Protein AF-A0A3G9IMJ5-F1 (afdb_monomer)

Structure (mmCIF, N/CA/C/O backbone):
data_AF-A0A3G9IMJ5-F1
#
_entry.id   AF-A0A3G9IMJ5-F1
#
loop_
_atom_site.group_PDB
_atom_site.id
_atom_site.type_symbol
_atom_site.label_atom_id
_atom_site.label_alt_id
_atom_site.label_comp_id
_atom_site.label_asym_id
_atom_site.label_entity_id
_atom_site.label_seq_id
_atom_site.pdbx_PDB_ins_code
_atom_site.Cartn_x
_atom_site.Cartn_y
_atom_site.Cartn_z
_atom_site.occupancy
_atom_sit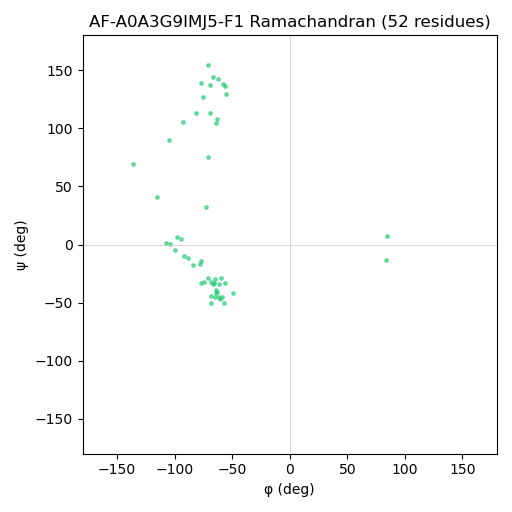e.B_iso_or_equiv
_atom_site.auth_seq_id
_atom_site.auth_comp_id
_atom_site.auth_asym_id
_atom_site.auth_atom_id
_atom_site.pdbx_PDB_model_num
ATOM 1 N N . MET A 1 1 ? -23.257 -15.533 26.116 1.00 44.66 1 MET A N 1
ATOM 2 C CA . MET A 1 1 ? -22.117 -15.087 25.288 1.00 44.66 1 MET A CA 1
ATOM 3 C C . MET A 1 1 ? -22.582 -13.939 24.409 1.00 44.66 1 MET A C 1
ATOM 5 O O . MET A 1 1 ? -23.173 -14.158 23.357 1.00 44.66 1 MET A O 1
ATOM 9 N N . SER A 1 2 ? -22.441 -12.722 24.920 1.00 48.78 2 SER A N 1
ATOM 10 C CA . SER A 1 2 ? -22.824 -11.470 24.269 1.00 48.78 2 SER A CA 1
ATOM 11 C C . SER A 1 2 ? -21.993 -11.270 22.999 1.00 48.78 2 SER A C 1
ATOM 13 O O . SER A 1 2 ? -20.807 -10.969 23.053 1.00 48.78 2 SER A O 1
ATOM 15 N N . LYS A 1 3 ? -22.630 -11.421 21.833 1.00 58.50 3 LYS A N 1
ATOM 16 C CA . LYS A 1 3 ? -22.063 -11.142 20.497 1.00 58.50 3 LYS A CA 1
ATOM 17 C C . LYS A 1 3 ? -21.919 -9.631 20.229 1.00 58.50 3 LYS A C 1
ATOM 19 O O . LYS A 1 3 ? -22.118 -9.180 19.108 1.00 58.50 3 LYS A O 1
ATOM 24 N N . GLN A 1 4 ? -21.659 -8.837 21.264 1.00 57.72 4 GLN A N 1
ATOM 25 C CA . GLN A 1 4 ? -21.667 -7.371 21.198 1.00 57.72 4 GLN A CA 1
ATOM 26 C C . GLN A 1 4 ? -20.262 -6.771 21.068 1.00 57.72 4 GLN A C 1
ATOM 28 O O . GLN A 1 4 ? -20.138 -5.575 20.847 1.00 57.72 4 GLN A O 1
ATOM 33 N N . ASN A 1 5 ? -19.214 -7.598 21.125 1.00 59.84 5 ASN A N 1
ATOM 34 C CA . ASN A 1 5 ? -17.827 -7.129 21.149 1.00 59.84 5 ASN A CA 1
ATOM 35 C C . ASN A 1 5 ? -17.157 -7.088 19.759 1.00 59.84 5 ASN A C 1
ATOM 37 O O . ASN A 1 5 ? -15.973 -6.797 19.673 1.00 59.84 5 ASN A O 1
ATOM 41 N N . ASN A 1 6 ? -17.892 -7.375 18.675 1.00 62.41 6 ASN A N 1
ATOM 42 C CA . ASN A 1 6 ? -17.351 -7.393 17.304 1.00 62.41 6 ASN A CA 1
ATOM 43 C C . ASN A 1 6 ? -17.613 -6.101 16.513 1.00 62.41 6 ASN A C 1
ATOM 45 O O . ASN A 1 6 ? -17.365 -6.063 15.310 1.00 62.41 6 ASN A O 1
ATOM 49 N N . GLN A 1 7 ? -18.159 -5.058 17.141 1.00 72.44 7 GLN A N 1
ATOM 50 C CA . GLN A 1 7 ? -18.448 -3.799 16.455 1.00 72.44 7 GLN A CA 1
ATOM 51 C C . GLN A 1 7 ? -17.424 -2.748 16.855 1.00 72.44 7 GLN A C 1
ATOM 53 O O . GLN A 1 7 ? -17.609 -2.024 17.829 1.00 72.44 7 GLN A O 1
ATOM 58 N N . ILE A 1 8 ? -16.335 -2.697 16.092 1.00 77.88 8 ILE A N 1
ATOM 59 C CA . ILE A 1 8 ? -15.375 -1.603 16.172 1.00 77.88 8 ILE A CA 1
ATOM 60 C C . ILE A 1 8 ? -16.048 -0.338 15.614 1.00 77.88 8 ILE A C 1
ATOM 62 O O . ILE A 1 8 ? -16.799 -0.398 14.630 1.00 77.88 8 ILE A O 1
ATOM 66 N N . SER A 1 9 ? -15.862 0.805 16.264 1.00 84.69 9 SER A N 1
ATOM 67 C CA . SER A 1 9 ? -16.501 2.046 15.829 1.00 84.69 9 SER A CA 1
ATOM 68 C C . SER A 1 9 ? -15.878 2.560 14.529 1.00 84.69 9 SER A C 1
ATOM 70 O O . SER A 1 9 ? -14.706 2.321 14.245 1.00 84.69 9 SER A O 1
ATOM 72 N N . LYS A 1 10 ? -16.635 3.331 13.734 1.00 85.88 10 LYS A N 1
ATOM 73 C CA . LYS A 1 10 ? -16.094 3.961 12.511 1.00 85.88 10 LYS A CA 1
ATOM 74 C C . LYS A 1 10 ? -14.866 4.833 12.797 1.00 85.88 10 LYS A C 1
ATOM 76 O O . LYS A 1 10 ? -13.972 4.903 11.962 1.00 85.88 10 LYS A O 1
ATOM 81 N N . ALA A 1 11 ? -14.830 5.471 13.968 1.00 83.62 11 ALA A N 1
ATOM 82 C CA . ALA A 1 11 ? -13.691 6.266 14.409 1.00 83.62 11 ALA A CA 1
ATOM 83 C C . ALA A 1 11 ? -12.442 5.393 14.616 1.00 83.62 11 ALA A C 1
ATOM 85 O O . ALA A 1 11 ? -11.381 5.734 14.110 1.00 83.62 11 ALA A O 1
ATOM 86 N N . GLU A 1 12 ? -12.577 4.239 15.276 1.00 84.19 12 GLU A N 1
ATOM 87 C CA . GLU A 1 12 ? -11.478 3.276 15.454 1.00 84.19 12 GLU A CA 1
ATOM 88 C C . GLU A 1 12 ? -11.028 2.639 14.134 1.00 84.19 12 GLU A C 1
ATOM 90 O O . GLU A 1 12 ? -9.840 2.386 13.952 1.00 84.19 12 GLU A O 1
ATOM 95 N N . VAL A 1 13 ? -11.945 2.416 13.181 1.00 86.31 13 VAL A N 1
ATOM 96 C CA . VAL A 1 13 ? -11.571 1.960 11.830 1.00 86.31 13 VAL A CA 1
ATOM 97 C C . VAL A 1 13 ? -10.667 2.986 11.157 1.00 86.31 13 VAL A C 1
ATOM 99 O O . VAL A 1 13 ? -9.644 2.607 10.603 1.00 86.31 13 VAL A O 1
ATOM 102 N N . GLN A 1 14 ? -11.019 4.271 11.212 1.00 81.81 14 GLN A N 1
ATOM 103 C CA . GLN A 1 14 ? -10.279 5.335 10.526 1.00 81.81 14 GLN A CA 1
ATOM 104 C C . GLN A 1 14 ? -8.911 5.627 11.151 1.00 81.81 14 GLN A C 1
ATOM 106 O O . GLN A 1 14 ? -8.004 6.066 10.451 1.00 81.81 14 GLN A O 1
ATOM 111 N N . THR A 1 15 ? -8.751 5.398 12.455 1.00 84.06 15 THR A N 1
ATOM 112 C CA . THR A 1 15 ? -7.481 5.625 13.162 1.00 84.06 15 THR A CA 1
ATOM 113 C C . THR A 1 15 ? -6.589 4.387 13.221 1.00 84.06 15 THR A C 1
ATOM 115 O O . THR A 1 15 ? -5.420 4.503 13.602 1.00 84.06 15 THR A O 1
ATOM 118 N N . SER A 1 16 ? -7.113 3.221 12.831 1.00 86.81 16 SER A N 1
ATOM 119 C CA . SER A 1 16 ? -6.349 1.981 12.707 1.00 86.81 16 SER A CA 1
ATOM 120 C C . SER A 1 16 ? -5.166 2.164 11.760 1.00 86.81 16 SER A C 1
ATOM 122 O O . SER A 1 16 ? -5.311 2.744 10.688 1.00 86.81 16 SER A O 1
ATOM 124 N N . GLU A 1 17 ? -4.002 1.645 12.151 1.00 85.06 17 GLU A N 1
ATOM 125 C CA . GLU A 1 17 ? -2.742 1.746 11.406 1.00 85.06 17 GLU A CA 1
ATOM 126 C C . GLU A 1 17 ? -2.880 1.358 9.929 1.00 85.06 17 GLU A C 1
ATOM 128 O O . GLU A 1 17 ? -2.404 2.084 9.064 1.00 85.06 17 GLU A O 1
ATOM 133 N N . PHE A 1 18 ? -3.632 0.294 9.642 1.00 82.81 18 PHE A N 1
ATOM 134 C CA . PHE A 1 18 ? -3.821 -0.234 8.289 1.00 82.81 18 PHE A CA 1
ATOM 135 C C . PHE A 1 18 ? -4.793 0.566 7.412 1.00 82.81 18 PHE A C 1
ATOM 137 O O . PHE A 1 18 ? -4.833 0.353 6.206 1.00 82.81 18 PHE A O 1
ATOM 144 N N . ASN A 1 19 ? -5.591 1.462 7.995 1.00 86.31 19 ASN A N 1
ATOM 145 C CA . ASN A 1 19 ? -6.572 2.269 7.260 1.00 86.31 19 ASN A CA 1
ATOM 146 C C . ASN A 1 19 ? -6.158 3.740 7.139 1.00 86.31 19 ASN A C 1
ATOM 148 O O . ASN A 1 19 ? -6.917 4.549 6.598 1.00 86.31 19 ASN A O 1
ATOM 152 N N . LYS A 1 20 ? -4.988 4.110 7.667 1.00 85.44 20 LYS A N 1
ATOM 153 C CA . LYS A 1 20 ? -4.444 5.456 7.491 1.00 85.44 20 LYS A CA 1
ATOM 154 C C . LYS A 1 20 ? -4.095 5.663 6.021 1.00 85.44 20 LYS A C 1
ATOM 156 O O . LYS A 1 20 ? -3.651 4.742 5.340 1.00 85.44 20 LYS A O 1
ATOM 161 N N . MET A 1 21 ? -4.302 6.885 5.534 1.00 84.50 21 MET A N 1
ATOM 162 C CA . MET A 1 21 ? -3.803 7.250 4.210 1.00 84.50 21 MET A CA 1
ATOM 163 C C . MET A 1 21 ? -2.272 7.158 4.209 1.00 84.50 21 MET A C 1
ATOM 165 O O . MET A 1 21 ? -1.665 7.529 5.220 1.00 84.50 21 MET A O 1
ATOM 169 N N . PRO A 1 22 ? -1.656 6.695 3.107 1.00 83.06 22 PRO A N 1
ATOM 170 C CA . PRO A 1 22 ? -0.207 6.713 2.983 1.00 83.06 22 PRO A CA 1
ATOM 171 C C . PRO A 1 22 ? 0.292 8.150 3.132 1.00 83.06 22 PRO A C 1
ATOM 173 O O . PRO A 1 22 ? -0.328 9.098 2.634 1.00 83.06 22 PRO A O 1
ATOM 176 N N . ILE A 1 23 ? 1.387 8.312 3.867 1.00 83.94 23 ILE A N 1
ATOM 177 C CA . ILE A 1 23 ? 2.033 9.609 4.028 1.00 83.94 23 ILE A CA 1
ATOM 178 C C . ILE A 1 23 ? 2.785 9.893 2.719 1.00 83.94 23 ILE A C 1
ATOM 180 O O . ILE A 1 23 ? 3.549 9.038 2.278 1.00 83.94 23 ILE A O 1
ATOM 184 N N . PRO A 1 24 ? 2.575 11.051 2.066 1.00 82.25 24 PRO A N 1
ATOM 185 C CA . PRO A 1 24 ? 3.303 11.386 0.843 1.00 82.25 24 PRO A CA 1
ATOM 186 C C . PRO A 1 24 ? 4.819 11.322 1.075 1.00 82.25 24 PRO A C 1
ATOM 188 O O . PRO A 1 24 ? 5.305 11.915 2.040 1.00 82.25 24 PRO A O 1
ATOM 191 N N . GLY A 1 25 ? 5.560 10.618 0.217 1.00 79.44 25 GLY A N 1
ATOM 192 C CA . GLY A 1 25 ? 6.997 10.379 0.383 1.00 79.44 25 GLY A CA 1
ATOM 193 C C . GLY A 1 25 ? 7.363 9.206 1.300 1.00 79.44 25 GLY A C 1
ATOM 194 O O . GLY A 1 25 ? 8.513 8.776 1.294 1.00 79.44 25 GLY A O 1
ATOM 195 N N . GLU A 1 26 ? 6.429 8.658 2.083 1.00 75.94 26 GLU A N 1
ATOM 196 C CA . GLU A 1 26 ? 6.683 7.504 2.950 1.00 75.94 26 GLU A CA 1
ATOM 197 C C . GLU A 1 26 ? 6.335 6.212 2.205 1.00 75.94 26 GLU A C 1
ATOM 199 O O . GLU A 1 26 ? 5.168 5.879 2.005 1.00 75.94 26 GLU A O 1
ATOM 204 N N . GLY A 1 27 ? 7.366 5.486 1.770 1.00 69.56 27 GLY A N 1
ATOM 205 C CA . GLY A 1 27 ? 7.199 4.288 0.942 1.00 69.56 27 GLY A CA 1
ATOM 206 C C . GLY A 1 27 ? 7.066 4.579 -0.554 1.00 69.56 27 GLY A C 1
ATOM 207 O O . GLY A 1 27 ? 6.824 3.649 -1.321 1.00 69.56 27 GLY A O 1
ATOM 208 N N . ASP A 1 28 ? 7.267 5.833 -0.972 1.00 74.25 28 ASP A N 1
ATOM 209 C CA . ASP A 1 28 ? 7.495 6.151 -2.377 1.00 74.25 28 ASP A CA 1
ATOM 210 C C . ASP A 1 28 ? 8.813 5.490 -2.791 1.00 74.25 28 ASP A C 1
ATOM 212 O O . ASP A 1 28 ? 9.906 5.904 -2.404 1.00 74.25 28 ASP A O 1
ATOM 216 N N . THR A 1 29 ? 8.710 4.396 -3.539 1.00 71.38 29 THR A N 1
ATOM 217 C CA . THR A 1 29 ? 9.867 3.785 -4.183 1.00 71.38 29 THR A CA 1
ATOM 218 C C . THR A 1 29 ? 10.327 4.728 -5.287 1.00 71.38 29 THR A C 1
ATOM 220 O O . THR A 1 29 ? 9.608 4.927 -6.271 1.00 71.38 29 THR A 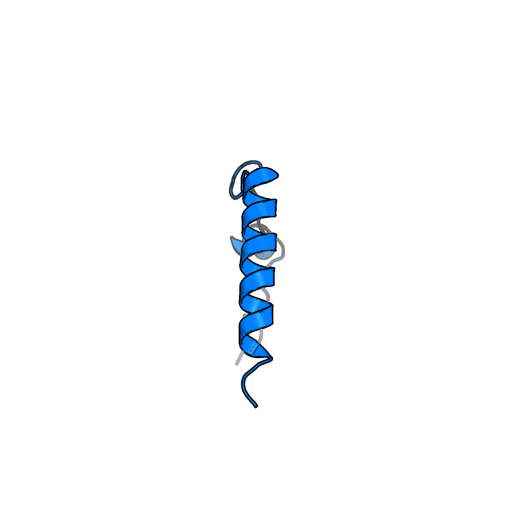O 1
ATOM 223 N N . GLU A 1 30 ? 11.510 5.316 -5.125 1.00 72.62 30 GLU A N 1
ATOM 224 C CA . GLU A 1 30 ? 12.168 6.129 -6.149 1.00 72.62 3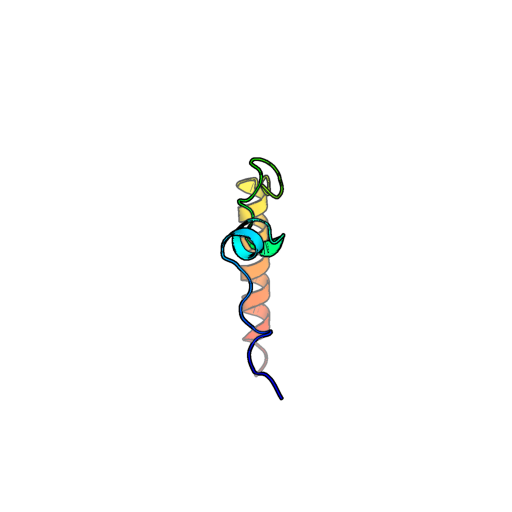0 GLU A CA 1
ATOM 225 C C . GLU A 1 30 ? 12.654 5.223 -7.286 1.00 72.62 30 GLU A C 1
ATOM 227 O O . GLU A 1 30 ? 13.827 4.881 -7.388 1.00 72.62 30 GLU A O 1
ATOM 232 N N . PHE A 1 31 ? 11.723 4.766 -8.121 1.00 73.19 31 PHE A N 1
ATOM 233 C CA . PHE A 1 31 ? 12.029 3.831 -9.192 1.00 73.19 31 PHE A CA 1
ATOM 234 C C . PHE A 1 31 ? 12.605 4.584 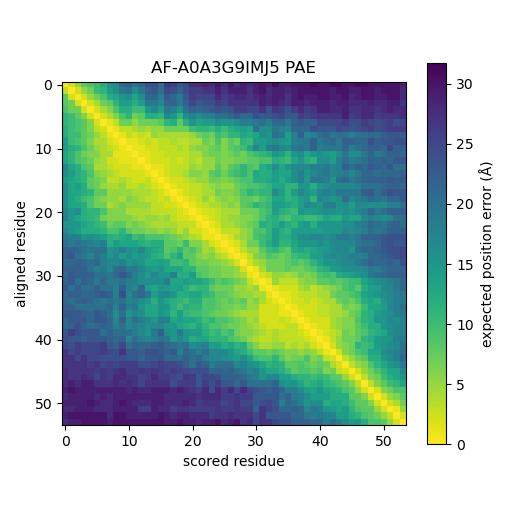-10.389 1.00 73.19 31 PHE A C 1
ATOM 236 O O . PHE A 1 31 ? 11.918 5.380 -11.039 1.00 73.19 31 PHE A O 1
ATOM 243 N N . SER A 1 32 ? 13.881 4.346 -10.679 1.00 77.88 32 SER A N 1
ATOM 244 C CA . SER A 1 32 ? 14.511 4.865 -11.889 1.00 77.88 32 SER A CA 1
ATOM 245 C C . SER A 1 32 ? 14.087 4.027 -13.093 1.00 77.88 32 SER A C 1
ATOM 247 O O . SER A 1 32 ? 14.037 2.803 -13.020 1.00 77.88 32 SER A O 1
ATOM 249 N N . ALA A 1 33 ? 13.813 4.672 -14.231 1.00 76.81 33 ALA A N 1
ATOM 250 C CA . ALA A 1 33 ? 13.452 3.959 -15.461 1.00 76.81 33 ALA A CA 1
ATOM 251 C C . ALA A 1 33 ? 14.554 2.989 -15.935 1.00 76.81 33 ALA A C 1
ATOM 253 O O . ALA A 1 33 ? 14.248 1.973 -16.548 1.00 76.81 33 ALA A O 1
ATOM 254 N N . GLU A 1 34 ? 15.815 3.299 -15.631 1.00 75.31 34 GLU A N 1
ATOM 255 C CA . GLU A 1 34 ? 16.959 2.431 -15.927 1.00 75.31 34 GLU A CA 1
ATOM 256 C C . GLU A 1 34 ? 16.933 1.146 -15.081 1.00 75.31 34 GLU A C 1
ATOM 258 O O . GLU A 1 34 ? 16.970 0.049 -15.626 1.00 75.31 34 GLU A O 1
ATOM 263 N N . GLU A 1 35 ? 16.771 1.274 -13.759 1.00 79.69 35 GLU A N 1
ATOM 264 C CA . GLU A 1 35 ? 16.673 0.138 -12.825 1.00 79.69 35 GLU A CA 1
ATOM 265 C C . GLU A 1 35 ? 15.456 -0.747 -13.141 1.00 79.69 35 GLU A C 1
ATOM 267 O O . GLU A 1 35 ? 15.516 -1.971 -13.050 1.00 79.69 35 GLU A O 1
ATOM 272 N N . ALA A 1 36 ? 14.360 -0.136 -13.605 1.00 81.50 36 ALA A N 1
ATOM 273 C CA . ALA A 1 36 ? 13.204 -0.857 -14.124 1.00 81.50 36 ALA A CA 1
ATOM 274 C C . ALA A 1 36 ? 13.570 -1.784 -15.287 1.00 81.50 36 ALA A C 1
ATOM 276 O O . ALA A 1 36 ? 13.180 -2.950 -15.294 1.00 81.50 36 ALA A O 1
ATOM 277 N N . ALA A 1 37 ? 14.279 -1.251 -16.285 1.00 82.81 37 ALA 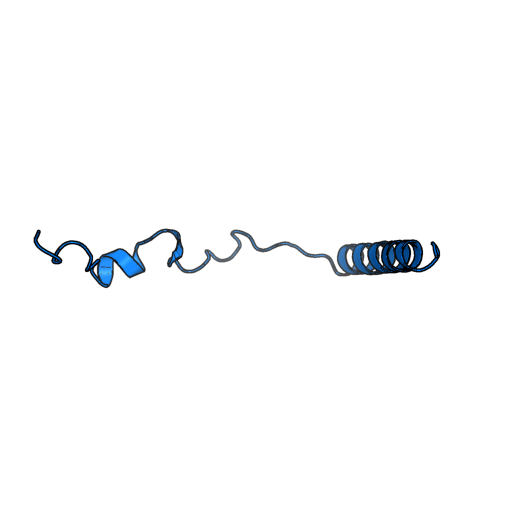A N 1
ATOM 278 C CA . ALA A 1 37 ? 14.622 -1.983 -17.496 1.00 82.81 37 ALA A CA 1
ATOM 279 C C . ALA A 1 37 ? 15.530 -3.180 -17.187 1.00 82.81 37 ALA A C 1
ATOM 281 O O . ALA A 1 37 ? 15.276 -4.269 -17.697 1.00 82.81 37 ALA A O 1
ATOM 282 N N . GLU A 1 38 ? 16.506 -3.003 -16.293 1.00 80.94 38 GLU A N 1
ATOM 283 C CA . GLU A 1 38 ? 17.418 -4.069 -15.863 1.00 80.94 38 GLU A CA 1
ATOM 284 C C . GLU A 1 38 ? 16.662 -5.256 -15.242 1.00 80.94 38 GLU A C 1
ATOM 286 O O . GLU A 1 38 ? 16.870 -6.395 -15.653 1.00 80.94 38 GLU A O 1
ATOM 291 N N . VAL A 1 39 ? 15.692 -5.001 -14.352 1.00 83.50 39 VAL A N 1
ATOM 292 C CA . VAL A 1 39 ? 14.865 -6.065 -13.745 1.00 83.50 39 VAL A CA 1
ATOM 293 C C . VAL A 1 39 ? 14.009 -6.787 -14.789 1.00 83.50 39 VAL A C 1
ATOM 295 O O . VAL A 1 39 ? 13.884 -8.011 -14.745 1.00 83.50 39 VAL A O 1
ATOM 298 N N . PHE A 1 40 ? 13.414 -6.059 -15.739 1.00 79.62 40 PHE A N 1
ATOM 299 C CA . PHE A 1 40 ? 12.617 -6.679 -16.803 1.00 79.62 40 PHE A CA 1
ATOM 300 C C . PHE A 1 40 ? 13.468 -7.573 -17.714 1.00 79.62 40 PHE A C 1
ATOM 302 O O . PHE A 1 40 ? 13.003 -8.645 -18.106 1.00 79.62 40 PHE A O 1
ATOM 309 N N . GLU A 1 41 ? 14.693 -7.159 -18.045 1.00 79.44 41 GLU A N 1
ATOM 310 C CA . GLU A 1 41 ? 15.629 -7.960 -18.840 1.00 79.44 41 GLU A CA 1
ATOM 311 C C . GLU A 1 41 ? 16.116 -9.197 -18.069 1.00 79.44 41 GLU A C 1
ATOM 313 O O . GLU A 1 41 ? 16.091 -10.307 -18.613 1.00 79.44 41 GLU A O 1
ATOM 318 N N . GLU A 1 42 ? 16.472 -9.040 -16.792 1.00 76.31 42 GLU A N 1
ATOM 319 C CA . GLU A 1 42 ? 16.918 -10.133 -15.919 1.00 76.31 42 GLU A CA 1
ATOM 320 C C . GLU A 1 42 ? 15.815 -11.196 -15.754 1.00 76.31 42 GLU A C 1
ATOM 322 O O . GLU A 1 42 ? 16.042 -12.385 -15.997 1.00 76.31 42 GLU A O 1
ATOM 327 N N . GLN A 1 43 ? 14.570 -10.776 -15.511 1.00 69.62 43 GLN A N 1
ATOM 328 C CA . GLN A 1 43 ? 13.418 -11.680 -15.406 1.00 69.62 43 GLN A CA 1
ATOM 329 C C . GLN A 1 43 ? 13.073 -12.387 -16.725 1.00 69.62 43 GLN A C 1
ATOM 331 O O . GLN A 1 43 ? 12.632 -13.539 -16.710 1.00 69.62 43 GLN A O 1
ATOM 336 N N . HIS A 1 44 ? 13.285 -11.740 -17.876 1.00 60.91 44 HIS A N 1
ATOM 337 C CA . HIS A 1 44 ? 13.088 -12.376 -19.183 1.00 60.91 44 HIS A CA 1
ATOM 338 C C . HIS A 1 44 ? 14.123 -13.477 -19.449 1.00 60.91 44 HIS A C 1
ATOM 340 O O . HIS A 1 44 ? 13.809 -14.477 -20.100 1.00 60.91 44 HIS A O 1
ATOM 346 N N . SER A 1 45 ? 15.345 -13.318 -18.934 1.00 58.69 45 SER A N 1
ATOM 347 C CA . SER A 1 45 ? 16.383 -14.345 -19.032 1.00 58.69 45 SER A CA 1
ATOM 348 C C . SER A 1 45 ? 16.153 -15.529 -18.086 1.00 58.69 45 SER A C 1
ATOM 350 O O . SER A 1 45 ? 16.416 -16.667 -18.472 1.00 58.69 45 SER A O 1
ATOM 352 N N . GLU A 1 46 ? 15.566 -15.309 -16.907 1.00 58.16 46 GLU A N 1
ATOM 353 C CA . GLU A 1 46 ? 15.210 -16.382 -15.966 1.00 58.16 46 GLU A CA 1
ATOM 354 C C . GLU A 1 46 ? 13.940 -17.148 -16.371 1.00 58.16 46 GLU A C 1
ATOM 356 O O . GLU A 1 46 ? 13.866 -18.363 -16.176 1.00 58.16 46 GLU A O 1
ATOM 361 N N . ALA A 1 47 ? 12.965 -16.487 -17.005 1.00 56.62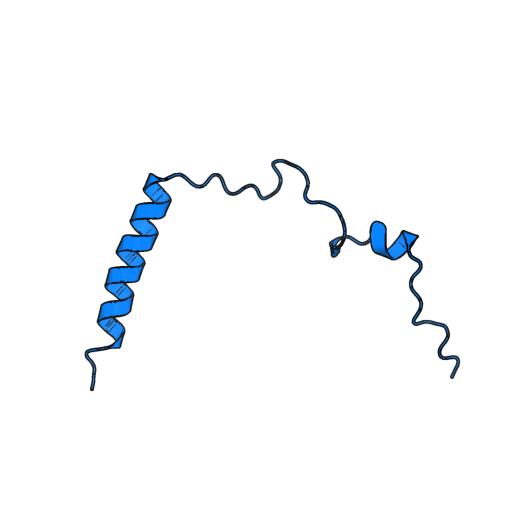 47 ALA A N 1
ATOM 362 C CA . ALA A 1 47 ? 11.754 -17.139 -17.511 1.00 56.62 47 ALA A CA 1
ATOM 363 C C . ALA A 1 47 ? 12.044 -18.157 -18.634 1.00 56.62 47 ALA A C 1
ATOM 365 O O . ALA A 1 47 ? 11.345 -19.162 -18.746 1.00 56.62 47 ALA A O 1
ATOM 366 N N . HIS A 1 48 ? 13.106 -17.948 -19.419 1.00 54.31 48 HIS A N 1
ATOM 367 C CA . HIS A 1 48 ? 13.531 -18.889 -20.461 1.00 54.31 48 HIS A CA 1
ATOM 368 C C . HIS A 1 48 ? 14.289 -20.118 -19.931 1.00 54.31 48 HIS A C 1
ATOM 370 O O . HIS A 1 48 ? 14.401 -21.111 -20.645 1.00 54.31 48 HIS A O 1
ATOM 376 N N . ILE A 1 49 ? 14.789 -20.096 -18.691 1.00 54.59 49 ILE A N 1
ATOM 377 C CA . ILE A 1 49 ? 15.553 -21.219 -18.112 1.00 54.59 49 ILE A CA 1
ATOM 378 C C . ILE A 1 49 ? 14.622 -22.292 -17.513 1.00 54.59 49 ILE A C 1
ATOM 380 O O . ILE A 1 49 ? 15.035 -23.437 -17.329 1.00 54.59 49 ILE A O 1
ATOM 384 N N . ALA A 1 50 ? 13.353 -21.964 -17.251 1.00 57.31 50 ALA A N 1
ATOM 385 C CA . ALA A 1 50 ? 12.388 -22.895 -16.663 1.00 57.31 50 ALA A CA 1
ATOM 386 C C . ALA A 1 50 ? 11.613 -23.757 -17.683 1.00 57.31 50 ALA A C 1
ATOM 388 O O . ALA A 1 50 ? 10.972 -24.721 -17.270 1.00 57.31 50 ALA A O 1
ATOM 389 N N . GLU A 1 51 ? 11.672 -23.458 -18.986 1.00 57.16 51 GLU A N 1
ATOM 390 C CA . GLU A 1 51 ? 10.926 -24.201 -20.023 1.00 57.16 51 GLU A CA 1
ATOM 391 C C . GLU A 1 51 ? 11.779 -25.173 -20.862 1.00 57.16 51 GLU A C 1
ATOM 393 O O . GLU A 1 51 ? 11.238 -25.869 -21.715 1.00 57.16 51 GLU A O 1
ATOM 398 N N . GLU A 1 52 ? 13.087 -25.296 -20.608 1.00 56.19 52 GLU A N 1
ATOM 399 C CA . GLU A 1 52 ? 13.976 -26.198 -21.370 1.00 56.19 52 GLU A CA 1
ATOM 400 C C . GLU A 1 52 ? 14.563 -27.337 -20.511 1.00 56.19 52 GLU A C 1
ATOM 402 O O . GLU A 1 52 ? 15.736 -27.695 -20.614 1.00 56.19 52 GLU A O 1
ATOM 407 N N . GLN A 1 53 ? 13.731 -27.915 -19.635 1.00 51.16 53 GLN A N 1
ATOM 408 C CA . GLN A 1 53 ? 14.001 -29.189 -18.956 1.00 51.16 53 GLN A CA 1
ATOM 409 C C . GLN A 1 53 ? 12.750 -30.091 -18.949 1.00 51.16 53 GLN A C 1
ATOM 411 O O . GLN A 1 53 ? 12.168 -30.344 -17.896 1.00 51.16 53 GLN A O 1
ATOM 416 N N . GLU A 1 54 ? 12.359 -30.600 -20.121 1.00 41.03 54 GLU A N 1
ATOM 417 C CA . GLU A 1 54 ? 11.658 -31.892 -20.267 1.00 41.03 54 GLU A CA 1
ATOM 418 C C . GLU A 1 54 ? 12.236 -32.683 -21.449 1.00 41.03 54 GLU A C 1
ATOM 420 O O . GLU A 1 54 ? 12.415 -32.086 -22.537 1.00 41.03 54 GLU A O 1
#

pLDDT: mean 72.2, std 12.65, range [41.03, 86.81]

Secondary structure (DSSP, 8-state):
--TTTT---HHHHHHSGGGSPPPTTSS-----HHHHHHHHHHHHHHHTTSSS--

Mean predicted aligned error: 14.61 Å

Organism: NCBI:txid1712516

Radius of gyration: 22.73 Å; Cα contacts (8 Å, |Δi|>4): 6; chains: 1; bounding box: 40×43×47 Å

Sequence (54 aa):
MSKQNNQISKAEVQTSEFNKMPIPGEGDTEFSAEEAAEVFEEQHSEAHIAEEQE

Solvent-accessible surface area (backbone atoms only — not comparable to full-atom values): 3697 Å² total; per-residue (Å²): 134,82,88,71,83,82,70,77,50,72,68,56,52,54,68,32,80,89,55,47,77,79,53,89,78,62,83,64,74,87,75,48,75,65,64,51,50,52,53,55,53,53,50,57,58,55,62,60,66,74,75,77,80,128

Foldseek 3Di:
DDPPPPDDDPVCCCPDPVNDDDDVVRPPDPDDPVNVVVVVVVVVVVVVVVPPDD

=== Feature glossary ===
Feature key, reading from the visual/contextual features back to the raw sequence:

Rendered structure images. Structure images are PyMOL renders from six orthogonal camera directions. Cartoon representation draws helices as coils and strands as arrows; sticks shows the backbone as bonds; surface shows the solvent-excluded envelope. Rainbow coloring maps sequence position to hue (blue→red, N→C); chain coloring assigns a distinct color per polypeptide.

Contact-map, Ramachandran, and PAE plots. Three diagnostic plots accompany the record. The Cα contact map visualizes the tertiary structure as a 2D adjacency matrix (8 Å cutoff, sequence-local contacts suppressed). The Ramachandran plot shows the distribution of backbone (φ, ψ) torsions, with points in the α and β basins reflecting secondary structure content. The PAE plot shows AlphaFold's inter-residue confidence as a color matrix.

InterPro / GO / CATH / organism. The annotation block draws on four external resources. InterPro: which protein families and domains the sequence belongs to. GO: standardized terms for what the protein does, what process it participates in, and where in the cell it acts. CATH: which structural fold it has in the CATH hierarchy. Organism: the species of origin.

Nearest PDB structures. Structural nearest neighbors (via Foldseek easy-search vs the PDB).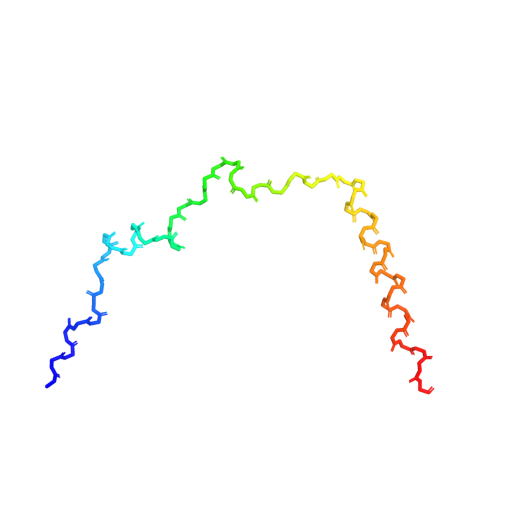 Reported per hit: target PDB id, E-value, and alignment TM-score. A TM-score above ~0.5 is the conventional threshold for 'same fold'.

Predicted aligned error. Predicted aligned error is AlphaFold's pairwise confidence. Unlike pLDDT (per-residue), PAE is per-residue-pair and captures whether two parts of the structure are correctly placed relative to each other. Units are ångströms of expected positional error.

Solvent-accessible surface area. SASA measures how much of the protein is reachable by solvent. It is computed by rolling a water-sized probe over the atomic surface and summing the exposed area (Å²). Per-residue SASA distinguishes core (buried, low SASA) from surface (exposed, high SASA) residues; total SASA is a whole-molecule size measure.

B-factor. Crystallographic B-factors measure how much each atom's electron density is smeared out, in Å². They rise i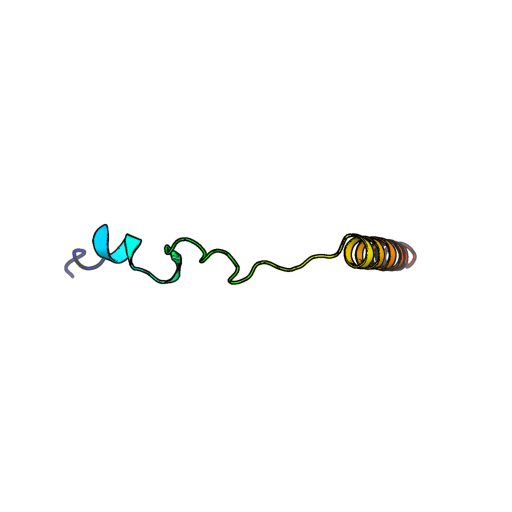n mobile loops and surface residues and fall in the buried interior. In AlphaFold models this column is repurposed to hold pLDDT instead.

pLDDT. For AlphaFold models, the B-factor field carries pLDDT — the model's own estimate of local accuracy on a 0–100 scale. Regions with pLDDT<50 should be treated as essentially unmodeled; they often correspond to intrinsically disordered segments.

Backbone torsions (φ/ψ). φ (phi) and ψ (psi) are the two rotatable backbone dihedrals per residue: φ is the C(i-1)–N–Cα–C torsion, ψ is the N–Cα–C–N(i+1) torsion, both in degrees on (−180°, 180°]. α-helical residues cluster near (−60°, −45°); β-strand residues near (−120°, +130°). A Ramachandran plot is simply a scatter of (φ, ψ) for every residue.

Radius of gyration, Cα contacts, bounding box. Radius of gyration (Rg) is the root-mean-square distance of Cα atoms from their centroid — a single number for overall size and compa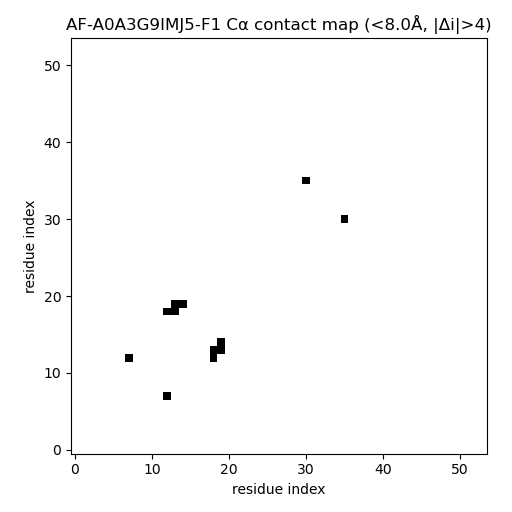ctness. A globular domain of N residues has Rg ≈ 2.2·N^0.38 Å; an extended or disordered chain has a much larger Rg. The Cα contact count is the number of residue pairs whose Cα atoms are within 8 Å and are more than four positions apart in sequence — a standard proxy for tertiary packing density. The bounding box is the smallest axis-aligned box enclosing all Cα atoms.

Secondary structure (3-state, P-SEA). Three-state secondary structure (P-SEA) collapses the eight DSSP classes into helix (a), strand (b), and coil (c). P-SEA assigns these from Cα geometry alone — distances and angles — without requiring backbone oxygens, so it works on any Cα trace.

Secondary structure (8-state, DSSP). Secondary structure is the local, repeating backbone conformation. DSSP classifies it into eight states by reading the hydrogen-bond network: three helix types (H, G, I), two β types (E, B), two non-regular types (T, S), and unstructured coil (-).

Foldseek 3Di. The Foldseek 3Di string encodes local tertiary geometry as a 20-letter alphabet — one character per residue — derived from the relative positions of nearby Cα atoms. Unlike the amino-acid sequence, 3Di is a direct function of the 3D structure, so two proteins with the same fold have similar 3Di strings even at low sequence identity.

mmCIF coordinates. Structure coordinates are given as an mmCIF _atom_site loop: one row per atom with element, residue name, chain id, sequence number, and x/y/z position in Å. Only the four main-chain atoms per residue are included here; side chains are omitted to keep the record compact.

Sequence. This is the polypeptide sequence — one letter per residue, N-terminus first. Length ranges from a few dozen residues for small domains to over a thousand for large multi-domain proteins.